Protein AF-A0A971I686-F1 (afdb_monomer)

Secondary structure (DSSP, 8-state):
-------SSHHHHHHHHHHHHHHHHHHHHHHHS-SSHHHHHSS-HHHHHHTTTIIIIIHHHHHHHHHHHHHH-

Radius of gyration: 17.48 Å; Cα contacts (8 Å, |Δi|>4): 37; chains: 1; bounding box: 29×41×42 Å

Solvent-accessible surface area (backbone atoms only — not comparable to full-atom values): 4413 Å² total; per-residue (Å²): 141,81,87,74,79,82,79,76,72,56,58,67,59,50,51,56,53,50,54,52,52,48,52,47,50,50,55,44,22,72,76,53,73,37,89,46,65,48,70,55,64,73,40,52,72,71,60,34,55,78,69,51,40,54,77,54,56,51,48,48,51,55,48,52,51,53,53,51,50,64,74,73,107

Structure (mmCIF, N/CA/C/O backbone):
data_AF-A0A971I686-F1
#
_entry.id   AF-A0A971I686-F1
#
loop_
_atom_site.group_PDB
_atom_site.id
_atom_site.type_symbol
_atom_site.label_atom_id
_atom_site.label_alt_id
_atom_site.label_comp_id
_atom_site.label_asym_id
_atom_site.label_entity_id
_atom_site.label_seq_id
_atom_site.pdbx_PDB_ins_code
_atom_site.Cartn_x
_atom_site.Cartn_y
_atom_site.Cartn_z
_atom_site.occupancy
_atom_site.B_iso_or_equiv
_atom_site.auth_seq_id
_atom_site.auth_comp_id
_atom_site.auth_asym_id
_atom_site.auth_atom_id
_atom_site.pdbx_PDB_model_num
ATOM 1 N N . MET A 1 1 ? 13.309 -32.810 -27.672 1.00 46.00 1 MET A N 1
ATOM 2 C CA . MET A 1 1 ? 12.602 -31.644 -27.098 1.00 46.00 1 MET A CA 1
ATOM 3 C C . MET A 1 1 ? 13.611 -30.541 -26.820 1.00 46.00 1 MET A C 1
ATOM 5 O O . MET A 1 1 ? 14.382 -30.682 -25.883 1.00 46.00 1 MET A O 1
ATOM 9 N N . LYS A 1 2 ? 13.663 -29.494 -27.650 1.00 45.22 2 LYS A N 1
ATOM 10 C CA . LYS A 1 2 ? 14.417 -28.262 -27.366 1.00 45.22 2 LYS A CA 1
ATOM 11 C C . LYS A 1 2 ? 13.682 -27.096 -28.027 1.00 45.22 2 LYS A C 1
ATOM 13 O O . LYS A 1 2 ? 13.950 -26.779 -29.178 1.00 45.22 2 LYS A O 1
ATOM 18 N N . TYR A 1 3 ? 12.714 -26.517 -27.325 1.00 52.03 3 TYR A N 1
ATOM 19 C CA . TYR A 1 3 ? 12.171 -25.217 -27.710 1.00 52.03 3 TYR A CA 1
ATOM 20 C C . TYR A 1 3 ? 13.178 -24.173 -27.233 1.00 52.03 3 TYR A C 1
ATOM 22 O O . TYR A 1 3 ? 13.303 -23.924 -26.035 1.00 52.03 3 TYR A O 1
ATOM 30 N N . GLY A 1 4 ? 13.983 -23.676 -28.174 1.00 52.69 4 GLY A N 1
ATOM 31 C CA . GLY A 1 4 ? 14.888 -22.558 -27.950 1.00 52.69 4 GLY A CA 1
ATOM 32 C C . GLY A 1 4 ? 14.070 -21.301 -27.689 1.00 52.69 4 GLY A C 1
ATOM 33 O O . GLY A 1 4 ? 13.215 -20.945 -28.497 1.00 52.69 4 GLY A O 1
ATOM 34 N N . LYS A 1 5 ? 14.322 -20.667 -26.545 1.00 53.19 5 LYS A N 1
ATOM 35 C CA . LYS A 1 5 ? 13.892 -19.300 -26.266 1.00 53.19 5 LYS A CA 1
ATOM 36 C C . LYS A 1 5 ? 14.530 -18.383 -27.307 1.00 53.19 5 LYS A C 1
ATOM 38 O O . LYS A 1 5 ? 15.749 -18.351 -27.451 1.00 53.19 5 LYS A O 1
ATOM 43 N N . SER A 1 6 ? 13.698 -17.680 -28.059 1.00 47.03 6 SER A N 1
ATOM 44 C CA . SER A 1 6 ? 14.110 -16.583 -28.928 1.00 47.03 6 SER A CA 1
ATOM 45 C C . SER A 1 6 ? 14.397 -15.381 -28.022 1.00 47.03 6 SER A C 1
ATOM 47 O O . SER A 1 6 ? 13.481 -14.751 -27.517 1.00 47.03 6 SER A O 1
ATOM 49 N N . GLU A 1 7 ? 15.675 -15.151 -27.725 1.00 53.38 7 GLU A N 1
ATOM 50 C CA . GLU A 1 7 ? 16.153 -14.370 -26.570 1.00 53.38 7 GLU A CA 1
ATOM 51 C C . GLU A 1 7 ? 16.457 -12.882 -26.845 1.00 53.38 7 GLU A C 1
ATOM 53 O O . GLU A 1 7 ? 17.043 -12.230 -25.991 1.00 53.38 7 GLU A O 1
ATOM 58 N N . PHE A 1 8 ? 16.086 -12.316 -28.000 1.00 45.12 8 PHE A N 1
ATOM 59 C CA . PHE A 1 8 ? 16.586 -10.982 -28.391 1.00 45.12 8 PHE A CA 1
ATOM 60 C C . PHE A 1 8 ? 15.545 -9.875 -28.610 1.00 45.12 8 PHE A C 1
ATOM 62 O O . PHE A 1 8 ? 15.936 -8.714 -28.591 1.00 45.12 8 PHE A O 1
ATOM 69 N N . ASP A 1 9 ? 14.253 -10.182 -28.751 1.00 45.25 9 ASP A N 1
ATOM 70 C CA . ASP A 1 9 ? 13.208 -9.153 -28.956 1.00 45.25 9 ASP A CA 1
ATOM 71 C C . ASP A 1 9 ? 12.424 -8.836 -27.664 1.00 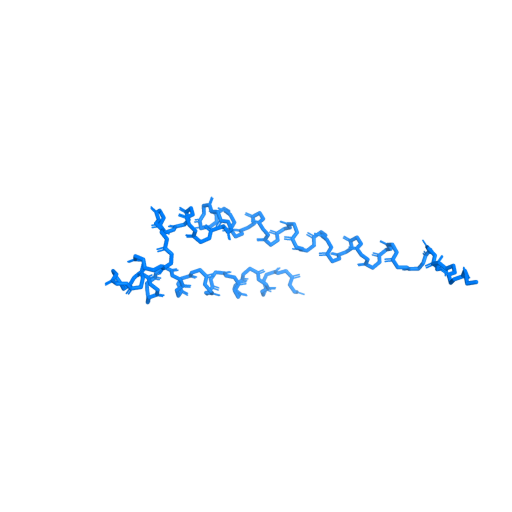45.25 9 ASP A C 1
ATOM 73 O O . ASP A 1 9 ? 11.986 -7.714 -27.426 1.00 45.25 9 ASP A O 1
ATOM 77 N N . ASP A 1 10 ? 12.336 -9.811 -26.755 1.00 51.41 10 ASP A N 1
ATOM 78 C CA . ASP A 1 10 ? 11.624 -9.683 -25.481 1.00 51.41 10 ASP A CA 1
ATOM 79 C C . ASP A 1 10 ? 12.356 -8.772 -24.475 1.00 51.41 10 ASP A C 1
ATOM 81 O O . ASP A 1 10 ? 11.717 -8.077 -23.686 1.00 51.41 10 ASP A O 1
ATOM 85 N N . ALA A 1 11 ? 13.693 -8.735 -24.490 1.00 49.75 11 ALA A N 1
ATOM 86 C CA . ALA A 1 11 ? 14.483 -8.068 -23.449 1.00 49.75 11 ALA A CA 1
ATOM 87 C C . ALA A 1 11 ? 14.217 -6.552 -23.345 1.00 49.75 11 ALA A C 1
ATOM 89 O O . ALA A 1 11 ? 14.163 -6.016 -22.238 1.00 49.75 11 ALA A O 1
ATOM 90 N N . GLU A 1 12 ? 13.986 -5.866 -24.470 1.00 51.00 12 GLU A N 1
ATOM 91 C CA . GLU A 1 12 ? 13.711 -4.422 -24.463 1.00 51.00 12 GLU A CA 1
ATOM 92 C C . GLU A 1 12 ? 12.292 -4.099 -23.958 1.00 51.00 12 GLU A C 1
ATOM 94 O O . GLU A 1 12 ? 12.080 -3.091 -23.277 1.00 51.00 12 GLU A O 1
ATOM 99 N N . SER A 1 13 ? 11.317 -4.972 -24.242 1.00 53.03 13 SER A N 1
ATOM 100 C CA . SER A 1 13 ? 9.949 -4.827 -23.723 1.00 53.03 13 SER A CA 1
ATOM 101 C C . SER A 1 13 ? 9.868 -5.145 -22.231 1.00 53.03 13 SER A C 1
ATOM 103 O O . SER A 1 13 ? 9.214 -4.406 -21.494 1.00 53.03 13 SER A O 1
ATOM 105 N N . HIS A 1 14 ? 10.589 -6.168 -21.753 1.00 54.56 14 HIS A N 1
ATOM 106 C CA . HIS A 1 14 ? 10.651 -6.476 -20.318 1.00 54.56 14 HIS A CA 1
ATOM 107 C C . HIS A 1 14 ? 11.280 -5.330 -19.522 1.00 54.56 14 HIS A C 1
ATOM 109 O O . HIS A 1 14 ? 10.760 -4.976 -18.466 1.00 54.56 14 HIS A O 1
ATOM 115 N N . GLU A 1 15 ? 12.340 -4.689 -20.023 1.00 61.94 15 GLU A N 1
ATOM 116 C CA . GLU A 1 15 ? 13.013 -3.610 -19.287 1.00 61.94 15 GLU A CA 1
ATOM 117 C C . GLU A 1 15 ? 12.091 -2.404 -19.029 1.00 61.94 15 GLU A C 1
ATOM 119 O O . GLU A 1 15 ? 12.103 -1.827 -17.938 1.00 61.94 15 GLU A O 1
ATOM 124 N N . LYS A 1 16 ? 11.249 -2.037 -20.005 1.00 66.69 16 LYS A N 1
ATOM 125 C CA . LYS A 1 16 ? 10.303 -0.916 -19.859 1.00 66.69 16 LYS A CA 1
ATOM 126 C C . LYS A 1 16 ? 9.226 -1.230 -18.820 1.00 66.69 16 LYS A C 1
ATOM 128 O O . LYS A 1 16 ? 8.944 -0.389 -17.967 1.00 66.69 16 LYS A O 1
ATOM 133 N N . THR A 1 17 ? 8.681 -2.447 -18.837 1.00 72.56 17 THR A N 1
ATOM 134 C CA . THR A 1 17 ? 7.681 -2.887 -17.853 1.00 72.56 17 THR A CA 1
ATOM 135 C C . THR A 1 17 ? 8.275 -2.980 -16.448 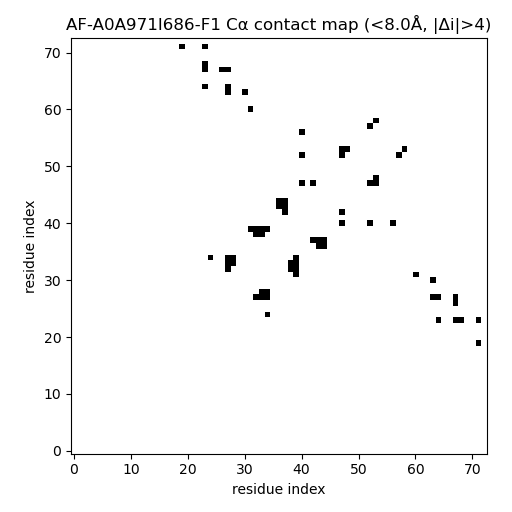1.00 72.56 17 THR A C 1
ATOM 137 O O . THR A 1 17 ? 7.656 -2.507 -15.497 1.00 72.56 17 THR A O 1
ATOM 140 N N . TYR A 1 18 ? 9.497 -3.501 -16.306 1.00 77.50 18 TYR A N 1
ATOM 141 C CA . TYR A 1 18 ? 10.181 -3.557 -15.012 1.00 77.50 18 TYR A CA 1
ATOM 142 C C . TYR A 1 18 ? 10.444 -2.164 -14.438 1.00 77.50 18 TYR A C 1
ATOM 144 O O . TYR A 1 18 ? 10.152 -1.939 -13.268 1.00 77.50 18 TYR A O 1
ATOM 152 N N . LYS A 1 19 ? 10.906 -1.206 -15.254 1.00 81.94 19 LYS A N 1
ATOM 153 C CA . LYS A 1 19 ? 11.115 0.181 -14.802 1.00 81.94 19 LYS A CA 1
ATOM 154 C C . LYS A 1 19 ? 9.821 0.855 -14.344 1.00 81.94 19 LYS A C 1
ATOM 1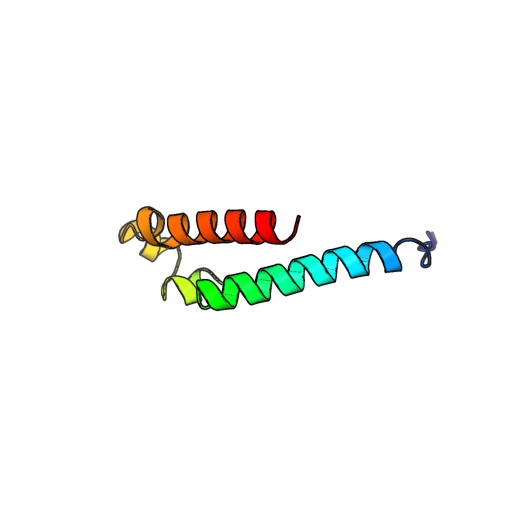56 O O . LYS A 1 19 ? 9.855 1.636 -13.400 1.00 81.94 19 LYS A O 1
ATOM 161 N N . MET A 1 20 ? 8.691 0.577 -14.997 1.00 84.38 20 MET A N 1
ATOM 162 C CA . MET A 1 20 ? 7.389 1.094 -14.558 1.00 84.38 20 MET A CA 1
ATOM 163 C C . MET A 1 20 ? 6.951 0.480 -13.225 1.00 84.38 20 MET A C 1
ATOM 165 O O . MET A 1 20 ? 6.489 1.207 -12.351 1.00 84.38 20 MET A O 1
ATOM 169 N N . ILE A 1 21 ? 7.126 -0.834 -13.049 1.00 86.31 21 ILE A N 1
ATOM 170 C CA . ILE A 1 21 ? 6.792 -1.526 -11.794 1.00 86.31 21 ILE A CA 1
ATOM 171 C C . ILE A 1 21 ? 7.674 -1.033 -10.643 1.00 86.31 21 ILE A C 1
ATOM 173 O O . ILE A 1 21 ? 7.171 -0.839 -9.537 1.00 86.31 21 ILE A O 1
ATOM 177 N N . ASP A 1 22 ? 8.964 -0.818 -10.901 1.00 89.06 22 ASP A N 1
ATOM 178 C CA . ASP A 1 22 ? 9.924 -0.330 -9.909 1.00 89.06 22 ASP A CA 1
ATOM 179 C C . ASP A 1 22 ? 9.541 1.077 -9.435 1.00 89.06 22 ASP A C 1
ATOM 181 O O . ASP A 1 22 ? 9.294 1.279 -8.248 1.00 89.06 22 ASP A O 1
ATOM 185 N N . LYS A 1 23 ? 9.298 2.000 -10.379 1.00 90.00 23 LYS A N 1
ATOM 186 C CA . LYS A 1 23 ? 8.788 3.347 -10.074 1.00 90.00 23 LYS A CA 1
ATOM 187 C C . LYS A 1 23 ? 7.458 3.321 -9.329 1.00 90.00 23 LYS A C 1
ATOM 189 O O . LYS A 1 23 ? 7.271 4.081 -8.384 1.00 90.00 23 LYS A O 1
ATOM 194 N N . PHE A 1 24 ? 6.534 2.450 -9.736 1.00 91.50 24 PHE A N 1
ATOM 195 C CA . PHE A 1 24 ? 5.267 2.282 -9.033 1.00 91.50 24 PHE A CA 1
ATOM 196 C C . PHE A 1 24 ? 5.498 1.838 -7.584 1.00 91.50 24 PHE A C 1
ATOM 198 O O . PHE A 1 24 ? 4.903 2.407 -6.671 1.00 91.50 24 PHE A O 1
ATOM 205 N N . CYS A 1 25 ? 6.372 0.850 -7.357 1.00 90.75 25 CYS A N 1
ATOM 206 C CA . CYS A 1 25 ? 6.698 0.370 -6.016 1.00 90.75 25 CYS A CA 1
ATOM 207 C C . CYS A 1 25 ? 7.376 1.447 -5.170 1.00 90.75 25 CYS A C 1
ATOM 209 O O . CYS A 1 25 ? 7.017 1.581 -3.999 1.00 90.75 25 CYS A O 1
ATOM 211 N N . GLU A 1 26 ? 8.305 2.220 -5.736 1.00 91.88 26 GLU A N 1
ATOM 212 C CA . GLU A 1 26 ? 8.943 3.344 -5.046 1.00 91.88 26 GLU A CA 1
ATOM 213 C C . GLU A 1 26 ? 7.903 4.389 -4.629 1.00 91.88 26 GLU A C 1
ATOM 215 O O . GLU A 1 26 ? 7.761 4.666 -3.439 1.00 91.88 26 GLU A O 1
ATOM 220 N N . MET A 1 27 ? 7.095 4.887 -5.572 1.00 91.94 27 MET A N 1
ATOM 221 C CA . MET A 1 27 ? 6.071 5.902 -5.293 1.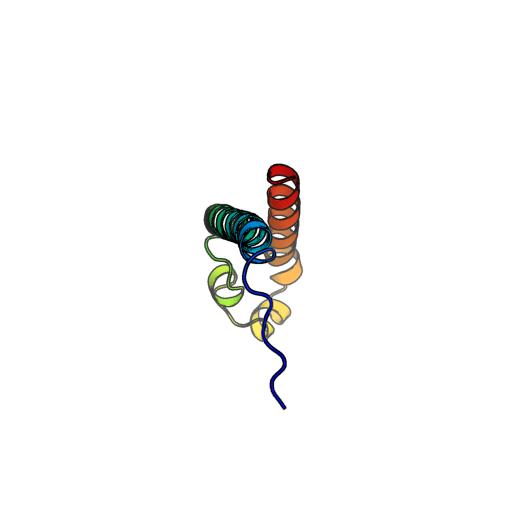00 91.94 27 MET A CA 1
ATOM 222 C C . MET A 1 27 ? 5.013 5.403 -4.302 1.00 91.94 27 MET A C 1
ATOM 224 O O . MET A 1 27 ? 4.586 6.139 -3.409 1.00 91.94 27 MET A O 1
ATOM 228 N N . PHE A 1 28 ? 4.593 4.141 -4.424 1.00 93.19 28 PHE A N 1
ATOM 229 C CA . PHE A 1 28 ? 3.631 3.542 -3.502 1.00 93.19 28 PHE A CA 1
ATOM 230 C C . PHE A 1 28 ? 4.223 3.402 -2.098 1.00 93.19 28 PHE A C 1
ATOM 232 O O . PHE A 1 28 ? 3.550 3.706 -1.112 1.00 93.19 28 PHE A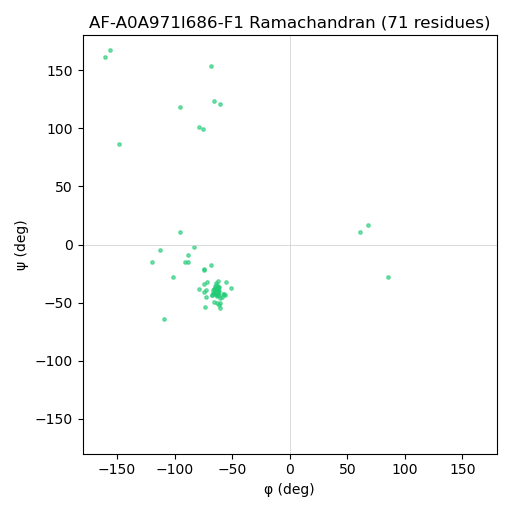 O 1
ATOM 239 N N . THR A 1 29 ? 5.486 2.982 -2.001 1.00 92.75 29 THR A N 1
ATOM 240 C CA . THR A 1 29 ? 6.210 2.876 -0.728 1.00 92.75 29 THR A CA 1
ATOM 241 C C . THR A 1 29 ? 6.424 4.250 -0.099 1.00 92.75 29 THR A C 1
ATOM 243 O O . THR A 1 29 ? 6.245 4.383 1.106 1.00 92.75 29 THR A O 1
ATOM 246 N N . GLU A 1 30 ? 6.708 5.294 -0.877 1.00 91.19 30 GLU A N 1
ATOM 247 C CA . GLU A 1 30 ? 6.821 6.664 -0.359 1.00 91.19 30 GLU A CA 1
ATOM 248 C C . GLU A 1 30 ? 5.497 7.177 0.233 1.00 91.19 30 GLU A C 1
ATOM 250 O O . GLU A 1 30 ? 5.488 7.778 1.309 1.00 91.19 30 GLU A O 1
ATOM 255 N N . ARG A 1 31 ? 4.360 6.909 -0.429 1.00 90.62 31 ARG A N 1
ATOM 256 C CA . ARG A 1 31 ? 3.038 7.381 0.032 1.00 90.62 31 ARG A CA 1
ATOM 257 C C . ARG A 1 31 ? 2.451 6.552 1.178 1.00 90.62 31 ARG A C 1
ATOM 259 O O . ARG A 1 31 ? 1.803 7.112 2.069 1.00 90.62 31 ARG A O 1
ATOM 266 N N . ASN A 1 32 ? 2.646 5.232 1.147 1.00 89.06 32 ASN A N 1
ATOM 267 C CA . ASN A 1 32 ? 1.986 4.280 2.052 1.00 89.06 32 ASN A CA 1
ATOM 268 C C . ASN A 1 32 ? 2.940 3.582 3.032 1.00 89.06 32 ASN A C 1
ATOM 270 O O . ASN A 1 32 ? 2.484 2.838 3.900 1.00 89.06 32 ASN A O 1
ATOM 274 N N . GLY A 1 33 ? 4.246 3.820 2.920 1.00 88.38 33 GLY A N 1
ATOM 275 C CA . GLY A 1 33 ? 5.304 3.276 3.775 1.00 88.38 33 GLY A CA 1
ATOM 276 C C . GLY A 1 33 ? 5.816 1.894 3.361 1.00 88.38 33 GLY A C 1
ATOM 277 O O . GLY A 1 33 ? 6.965 1.568 3.635 1.00 88.38 33 GLY A O 1
ATOM 278 N N . SER A 1 34 ? 4.989 1.074 2.711 1.00 90.81 34 SER A N 1
ATOM 279 C CA . SER A 1 34 ? 5.362 -0.250 2.196 1.00 90.81 34 SER A CA 1
ATOM 280 C C . SER A 1 34 ? 4.370 -0.695 1.121 1.00 90.81 34 SER A C 1
ATOM 282 O O . SER A 1 34 ? 3.250 -0.193 1.062 1.00 90.81 34 SER A O 1
ATOM 284 N N . ILE A 1 35 ? 4.758 -1.668 0.297 1.00 88.69 35 ILE A N 1
ATOM 285 C CA . ILE A 1 35 ? 3.868 -2.389 -0.634 1.00 88.69 35 ILE A CA 1
ATOM 286 C C . ILE A 1 35 ? 3.205 -3.614 0.017 1.00 88.69 35 ILE A C 1
ATOM 288 O O . ILE A 1 35 ? 2.320 -4.241 -0.567 1.00 88.69 35 ILE A O 1
ATOM 292 N N . ILE A 1 36 ? 3.624 -3.981 1.232 1.00 88.06 36 ILE A N 1
ATOM 293 C CA . ILE A 1 36 ? 3.142 -5.173 1.930 1.00 88.06 36 ILE A CA 1
ATOM 294 C C . ILE A 1 36 ? 2.011 -4.782 2.878 1.00 88.06 36 ILE A C 1
ATOM 296 O O . ILE A 1 36 ? 2.225 -4.076 3.860 1.00 88.06 36 ILE A O 1
ATOM 300 N N . CYS A 1 37 ? 0.811 -5.331 2.662 1.00 85.56 37 CYS A N 1
ATOM 301 C CA . CYS A 1 37 ? -0.367 -5.041 3.491 1.00 85.56 37 CYS A CA 1
ATOM 302 C C . CYS A 1 37 ? -0.113 -5.193 4.997 1.00 85.56 37 CYS A C 1
ATOM 304 O O . CYS A 1 37 ? -0.621 -4.398 5.777 1.00 85.56 37 CYS A O 1
ATOM 306 N N . ARG A 1 38 ? 0.680 -6.189 5.416 1.00 87.00 38 ARG A N 1
ATOM 307 C CA . ARG A 1 38 ? 1.022 -6.402 6.831 1.00 87.00 38 ARG A CA 1
ATOM 308 C C . ARG A 1 38 ? 1.831 -5.246 7.421 1.00 87.00 38 ARG A C 1
ATOM 310 O O . ARG A 1 38 ? 1.611 -4.910 8.578 1.00 87.00 38 ARG A O 1
ATOM 317 N N . GLU A 1 39 ? 2.737 -4.647 6.654 1.00 87.94 39 GLU A N 1
ATOM 318 C CA . GLU A 1 39 ? 3.527 -3.501 7.115 1.00 87.94 39 GLU A CA 1
ATOM 319 C C . GLU A 1 39 ? 2.687 -2.226 7.150 1.00 87.94 39 GLU A C 1
ATOM 321 O O . GLU A 1 39 ? 2.723 -1.497 8.135 1.00 87.94 39 GLU A O 1
ATOM 326 N N . ILE A 1 40 ? 1.846 -2.017 6.133 1.00 88.00 40 ILE A N 1
ATOM 327 C CA . ILE A 1 40 ? 0.934 -0.865 6.066 1.00 88.00 40 ILE A CA 1
ATOM 328 C C . ILE A 1 40 ? -0.098 -0.914 7.207 1.00 88.00 40 ILE A C 1
ATOM 330 O O . ILE A 1 40 ? -0.411 0.098 7.830 1.00 88.00 40 ILE A O 1
ATOM 334 N N . LEU A 1 41 ? -0.660 -2.097 7.475 1.00 86.62 41 LEU A N 1
ATOM 335 C CA . LEU A 1 41 ? -1.716 -2.292 8.474 1.00 86.62 41 LEU A CA 1
ATOM 336 C C . LEU A 1 41 ? -1.162 -2.570 9.880 1.00 86.62 41 LEU A C 1
ATOM 338 O O . LEU A 1 41 ? -1.928 -2.539 10.845 1.00 86.62 41 LEU A O 1
ATOM 342 N N . GLY A 1 42 ? 0.124 -2.915 10.004 1.00 86.25 42 GLY A N 1
ATOM 343 C CA . GLY A 1 42 ? 0.755 -3.367 11.250 1.00 86.25 42 GLY A CA 1
ATOM 344 C C . GLY A 1 42 ? 0.159 -4.657 11.834 1.00 86.25 42 GLY A C 1
ATOM 345 O O . GLY A 1 42 ? 0.413 -4.993 12.989 1.00 86.25 42 GLY A O 1
ATOM 346 N N . CYS A 1 43 ? -0.688 -5.359 11.079 1.00 86.75 43 CYS A N 1
ATOM 347 C CA . CYS A 1 43 ? -1.386 -6.565 11.508 1.00 86.75 43 CYS A CA 1
ATOM 348 C C . CYS A 1 43 ? -1.795 -7.429 10.308 1.00 86.75 43 CYS A C 1
ATOM 350 O O . CYS A 1 43 ? -1.742 -6.999 9.154 1.00 86.75 43 CYS A O 1
ATOM 352 N N . ASP A 1 44 ? -2.202 -8.668 10.575 1.00 88.62 44 ASP A N 1
ATOM 353 C CA . ASP A 1 44 ? -2.714 -9.563 9.542 1.00 88.62 44 ASP A CA 1
ATOM 354 C C . ASP A 1 44 ? -4.067 -9.107 8.985 1.00 88.62 44 ASP A C 1
ATOM 356 O O . ASP A 1 44 ? -4.875 -8.477 9.670 1.00 88.62 44 ASP A O 1
ATOM 360 N N . LEU A 1 45 ? -4.340 -9.496 7.735 1.00 84.94 45 LEU A N 1
ATOM 361 C CA . LEU A 1 45 ? -5.586 -9.177 7.028 1.00 84.94 45 LEU A CA 1
ATOM 362 C C . LEU A 1 45 ? -6.832 -9.633 7.802 1.00 84.94 45 LEU A C 1
ATOM 364 O O . LEU A 1 45 ? -7.864 -8.969 7.751 1.00 84.94 45 LEU A O 1
ATOM 368 N N . THR A 1 46 ? -6.742 -10.733 8.549 1.00 86.31 46 THR A N 1
ATOM 369 C CA . THR A 1 46 ? -7.825 -11.229 9.409 1.00 86.31 46 THR A CA 1
ATOM 370 C C . THR A 1 46 ? -8.173 -10.203 10.489 1.00 86.31 46 THR A C 1
ATOM 372 O O . THR A 1 46 ? -9.315 -9.757 10.578 1.00 86.31 46 THR A O 1
ATOM 375 N N . THR A 1 47 ? -7.163 -9.731 11.223 1.00 85.44 47 THR A N 1
ATOM 376 C CA . THR A 1 47 ? -7.304 -8.728 12.287 1.00 85.44 47 THR A CA 1
ATOM 377 C C . THR A 1 47 ? -7.713 -7.367 11.731 1.00 85.44 47 THR A C 1
ATOM 379 O O . THR A 1 47 ? -8.551 -6.673 12.308 1.00 85.44 47 THR A O 1
ATOM 382 N N . ALA A 1 48 ? -7.162 -6.979 10.580 1.00 86.62 48 ALA A N 1
ATOM 383 C CA . ALA A 1 48 ? -7.520 -5.735 9.912 1.00 86.62 48 ALA A CA 1
ATOM 384 C C . ALA A 1 48 ? -8.997 -5.708 9.489 1.00 86.62 48 ALA A C 1
ATOM 386 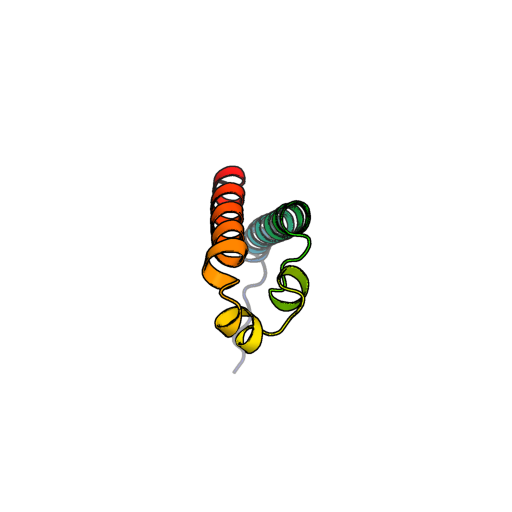O O . ALA A 1 48 ? -9.619 -4.642 9.491 1.00 86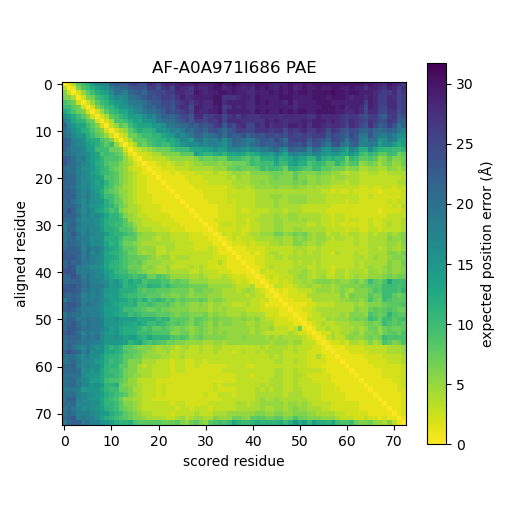.62 48 ALA A O 1
ATOM 387 N N . LYS A 1 49 ? -9.576 -6.872 9.163 1.00 84.69 49 LYS A N 1
ATOM 388 C CA . LYS A 1 49 ? -10.977 -7.004 8.753 1.00 84.69 49 LYS A CA 1
ATOM 389 C C . LYS A 1 49 ? -11.897 -6.811 9.946 1.00 84.69 49 LYS A C 1
ATOM 391 O O . LYS A 1 49 ? -12.849 -6.044 9.849 1.00 84.69 49 LYS A O 1
ATOM 396 N N . GLU A 1 50 ? -11.566 -7.435 11.072 1.00 86.56 50 GLU A N 1
ATOM 397 C CA . GLU A 1 50 ? -12.302 -7.268 12.329 1.00 86.56 50 GLU A CA 1
ATOM 398 C C . GLU A 1 50 ? -12.230 -5.828 12.854 1.00 86.56 50 GLU A C 1
ATOM 400 O O . GLU A 1 50 ? -13.211 -5.307 13.377 1.00 86.56 50 GLU A O 1
ATOM 405 N N . ARG A 1 51 ? -11.097 -5.146 12.647 1.00 83.44 51 ARG A N 1
ATOM 406 C CA . ARG A 1 51 ? -10.902 -3.737 13.029 1.00 83.44 51 ARG A CA 1
ATOM 407 C C . ARG A 1 51 ? -11.448 -2.726 12.015 1.00 83.44 51 ARG A C 1
ATOM 409 O O . ARG A 1 51 ? -11.335 -1.526 12.244 1.00 83.44 51 ARG A O 1
ATOM 416 N N . GLY A 1 52 ? -12.001 -3.177 10.887 1.00 84.38 52 GLY A N 1
ATOM 417 C CA . GLY A 1 52 ? -12.546 -2.294 9.850 1.00 84.38 52 GLY A CA 1
ATOM 418 C C . GLY A 1 52 ? -11.503 -1.458 9.093 1.00 84.38 52 GLY A C 1
ATOM 419 O O . GLY A 1 52 ? -11.866 -0.502 8.409 1.00 84.38 52 GLY A O 1
ATOM 420 N N . LEU A 1 53 ? -10.215 -1.818 9.157 1.00 84.50 53 LEU A N 1
ATOM 421 C CA . LEU A 1 53 ? -9.117 -1.067 8.527 1.00 84.50 53 LEU A CA 1
ATOM 422 C C . LEU A 1 53 ? -9.155 -1.117 6.990 1.00 84.50 53 LEU A C 1
ATOM 424 O O . LEU A 1 53 ? -8.569 -0.270 6.320 1.00 84.50 53 LEU A O 1
ATOM 428 N N . PHE A 1 54 ? -9.894 -2.068 6.415 1.00 84.50 54 PHE A N 1
ATOM 429 C CA . PHE A 1 54 ? -10.093 -2.171 4.967 1.00 84.50 54 PHE A CA 1
ATOM 430 C C . PHE A 1 54 ? -10.817 -0.950 4.385 1.00 84.50 54 PHE A C 1
ATOM 432 O O . PHE A 1 54 ? -10.491 -0.494 3.290 1.00 84.50 54 PHE A O 1
ATOM 439 N N . GLY A 1 55 ? -11.792 -0.400 5.116 1.00 82.00 55 GLY A N 1
ATOM 440 C CA . GLY A 1 55 ? -12.602 0.724 4.640 1.00 82.00 55 GLY A CA 1
ATOM 441 C C . GLY A 1 55 ? -11.863 2.063 4.641 1.00 82.00 55 GLY A C 1
ATOM 442 O O . GLY A 1 55 ? -12.255 2.979 3.919 1.00 82.00 55 GLY A O 1
ATOM 443 N N . THR A 1 56 ? -10.796 2.170 5.432 1.00 84.50 56 THR A N 1
ATOM 444 C CA . THR A 1 56 ? -10.016 3.396 5.613 1.00 84.50 56 THR A CA 1
ATOM 44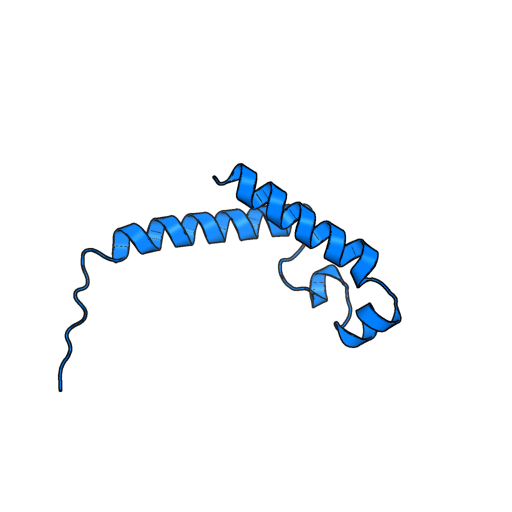5 C C . THR A 1 56 ? -8.651 3.271 4.943 1.00 84.50 56 THR A C 1
ATOM 447 O O . THR A 1 56 ? -8.387 3.958 3.957 1.00 84.50 56 THR A O 1
ATOM 450 N N . VAL A 1 57 ? -7.814 2.347 5.419 1.00 87.19 57 VAL A N 1
ATOM 451 C CA . VAL A 1 57 ? -6.421 2.187 4.986 1.00 87.19 57 VAL A CA 1
ATOM 452 C C . VAL A 1 57 ? -6.345 1.560 3.601 1.00 87.19 57 VAL A C 1
ATOM 454 O O . VAL A 1 57 ? -5.761 2.156 2.700 1.00 87.19 57 VAL A O 1
ATOM 457 N N . CYS A 1 58 ? -6.980 0.401 3.383 1.00 86.94 58 CYS A N 1
ATOM 458 C CA . CYS A 1 58 ? -6.911 -0.260 2.074 1.00 86.94 58 CYS A CA 1
ATOM 459 C C . CYS A 1 58 ? -7.581 0.582 0.981 1.00 86.94 58 CYS A C 1
ATOM 461 O O . CYS A 1 58 ? -7.082 0.637 -0.138 1.00 86.94 58 CYS A O 1
ATOM 463 N N . LYS A 1 59 ? -8.668 1.294 1.304 1.00 90.50 59 LYS A N 1
ATOM 464 C CA . LYS A 1 59 ? -9.315 2.217 0.362 1.00 90.50 59 LYS A CA 1
ATOM 465 C C . LYS A 1 59 ? -8.393 3.365 -0.055 1.00 90.50 59 LYS A C 1
ATOM 467 O O . LYS A 1 59 ? -8.361 3.697 -1.238 1.00 90.50 59 LYS A O 1
ATOM 472 N N . LYS A 1 60 ? -7.651 3.951 0.894 1.00 90.81 60 LYS A N 1
ATOM 473 C CA . LYS A 1 60 ? -6.617 4.947 0.593 1.00 90.81 60 LYS A CA 1
ATOM 474 C C . LYS A 1 60 ? -5.544 4.333 -0.314 1.00 90.81 60 LYS A C 1
ATOM 476 O O . LYS A 1 60 ? -5.322 4.852 -1.395 1.00 90.81 60 LYS A O 1
ATOM 481 N N . CYS A 1 61 ? -5.011 3.166 0.051 1.00 90.94 61 CYS A N 1
ATOM 482 C CA . CYS A 1 61 ? -3.977 2.482 -0.729 1.00 90.94 61 CYS A CA 1
ATOM 483 C C . CYS A 1 61 ? -4.391 2.219 -2.184 1.00 90.94 61 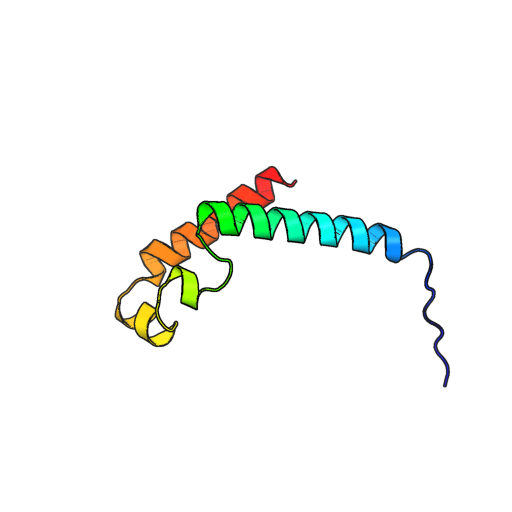CYS A C 1
ATOM 485 O O . CYS A 1 61 ? -3.608 2.445 -3.098 1.00 90.94 61 CYS A O 1
ATOM 487 N N . VAL A 1 62 ? -5.627 1.761 -2.412 1.00 91.81 62 VAL A N 1
ATOM 488 C CA . VAL A 1 62 ? -6.150 1.522 -3.768 1.00 91.81 62 VAL A CA 1
ATOM 489 C C . VAL A 1 62 ? -6.274 2.825 -4.559 1.00 91.81 62 VAL A C 1
ATOM 491 O O . VAL A 1 62 ? -5.998 2.833 -5.755 1.00 91.81 62 VAL A O 1
ATOM 494 N N . ARG A 1 63 ? -6.667 3.927 -3.908 1.00 93.12 63 ARG A N 1
ATOM 495 C CA . ARG A 1 63 ? -6.699 5.243 -4.552 1.00 93.12 63 ARG A CA 1
ATOM 496 C C . ARG A 1 63 ? -5.291 5.706 -4.921 1.00 93.12 63 ARG A C 1
ATOM 498 O O . ARG A 1 63 ? -5.083 6.062 -6.071 1.00 93.12 63 ARG A O 1
ATOM 505 N N . ASP A 1 64 ? -4.346 5.633 -3.984 1.00 92.81 64 ASP A N 1
ATOM 506 C CA . ASP A 1 64 ? -2.949 5.994 -4.237 1.00 92.81 64 ASP A CA 1
ATOM 507 C C . ASP A 1 64 ? -2.368 5.169 -5.392 1.00 92.81 64 ASP A C 1
ATOM 509 O O . ASP A 1 64 ? -1.732 5.729 -6.274 1.00 92.81 64 ASP A O 1
ATOM 513 N N . ALA A 1 65 ? -2.647 3.862 -5.448 1.00 92.12 65 ALA A N 1
ATOM 514 C CA . ALA A 1 65 ? -2.228 3.020 -6.567 1.00 92.12 65 ALA A CA 1
ATOM 515 C C . ALA A 1 65 ? -2.791 3.507 -7.911 1.00 92.12 65 ALA A C 1
ATOM 517 O O . ALA A 1 65 ? -2.052 3.571 -8.888 1.00 92.12 65 ALA A O 1
ATOM 518 N N . ALA A 1 66 ? -4.077 3.862 -7.967 1.00 94.19 66 ALA A N 1
ATOM 519 C CA . ALA A 1 66 ? -4.678 4.393 -9.187 1.00 94.19 66 ALA A CA 1
ATOM 520 C C . ALA A 1 66 ? -4.038 5.730 -9.595 1.00 94.19 66 ALA A C 1
ATOM 522 O O . ALA A 1 66 ? -3.686 5.893 -10.756 1.00 94.19 66 ALA A O 1
ATOM 523 N N . GLU A 1 67 ? -3.820 6.645 -8.646 1.00 94.19 67 GLU A N 1
ATOM 524 C CA . GLU A 1 67 ? -3.162 7.932 -8.910 1.00 94.19 67 GLU A CA 1
ATOM 525 C C . GLU A 1 67 ? -1.721 7.753 -9.409 1.00 94.19 67 GLU A C 1
ATOM 527 O O . GLU A 1 67 ? -1.325 8.406 -10.365 1.00 94.19 67 GLU A O 1
ATOM 532 N N . ILE A 1 68 ? -0.946 6.837 -8.818 1.00 92.25 68 ILE A N 1
ATOM 533 C CA . ILE A 1 68 ? 0.429 6.558 -9.258 1.00 92.25 68 ILE A CA 1
ATOM 534 C C . ILE A 1 68 ? 0.437 5.980 -10.677 1.00 92.25 68 ILE A C 1
ATOM 536 O O . ILE A 1 68 ? 1.279 6.360 -11.484 1.00 92.25 68 ILE A O 1
ATOM 540 N N . VAL A 1 69 ? -0.484 5.065 -10.999 1.00 90.50 69 VAL A N 1
ATOM 541 C CA . VAL A 1 69 ? -0.581 4.500 -12.355 1.00 90.50 69 VAL A CA 1
ATOM 542 C C . VAL A 1 69 ? -0.946 5.581 -13.372 1.00 90.50 69 VAL A C 1
ATOM 544 O O . VAL A 1 69 ? -0.351 5.604 -14.444 1.00 90.50 69 VAL A O 1
ATOM 547 N N . GLU A 1 70 ? -1.858 6.491 -13.030 1.00 91.25 70 GLU A N 1
ATOM 548 C CA . GLU A 1 70 ? -2.212 7.637 -13.880 1.00 91.25 70 GLU A CA 1
ATOM 549 C C . GLU A 1 70 ? -1.027 8.598 -14.084 1.00 91.25 70 GLU A C 1
ATOM 551 O O . GLU A 1 70 ? -0.900 9.167 -15.159 1.00 91.25 70 GLU A O 1
ATOM 556 N N . GLU A 1 71 ? -0.134 8.763 -13.100 1.00 88.81 71 GLU A N 1
ATOM 557 C CA . GLU A 1 71 ? 1.094 9.564 -13.262 1.00 88.81 71 GLU A CA 1
ATOM 558 C C . GLU A 1 71 ? 2.184 8.871 -14.102 1.00 88.81 71 GLU A C 1
ATOM 560 O O . GLU A 1 71 ? 3.085 9.538 -14.616 1.00 88.81 71 GLU A O 1
ATOM 565 N N . LEU A 1 72 ? 2.143 7.540 -14.219 1.00 84.12 72 LEU A N 1
ATOM 566 C CA . LEU A 1 72 ? 3.109 6.751 -14.994 1.00 84.12 72 LEU A CA 1
ATOM 567 C C . LEU A 1 72 ? 2.686 6.524 -16.459 1.00 84.12 72 LEU A C 1
ATOM 569 O O . LEU A 1 72 ? 3.533 6.101 -17.255 1.00 84.12 72 LEU A O 1
ATOM 573 N N . LEU A 1 73 ? 1.410 6.762 -16.787 1.00 80.00 73 LEU A N 1
ATOM 574 C CA . LEU A 1 73 ? 0.801 6.670 -18.125 1.00 80.00 73 LEU A CA 1
ATOM 575 C C . LEU A 1 73 ? 1.026 7.946 -18.949 1.00 80.00 73 LEU A C 1
ATOM 577 O O . LEU A 1 73 ? 1.287 7.789 -20.165 1.00 80.00 73 LEU A O 1
#

pLDDT: mean 79.93, std 15.6, range [45.12, 94.19]

Sequence (73 aa):
MKYGKSEFDDAESHEKTYKMIDKFCEMFTERNGSIICREILGCDLTTAKERGLFGTVCKKCVRDAAEIVEELL

Foldseek 3Di:
DDDDDPPPPVPVVVVVVVVLVVQLQVQLCVVQVGPDPCVSQVHDPVVCVVVVVCVPRVVVSVVSSVVSVVVSD

Mean predicted aligned error: 9.43 Å